Protein AF-A0A6G5QGN9-F1 (afdb_monomer_lite)

Structure (mmCIF, N/CA/C/O backbone):
data_AF-A0A6G5QGN9-F1
#
_entry.id   AF-A0A6G5QGN9-F1
#
loop_
_atom_site.group_PDB
_atom_site.id
_atom_site.type_symbol
_atom_site.label_atom_id
_atom_site.label_alt_id
_atom_site.label_comp_id
_atom_site.label_asym_id
_atom_site.label_entity_id
_atom_site.label_seq_id
_atom_site.pdbx_PDB_ins_code
_atom_site.Cartn_x
_atom_site.Cartn_y
_atom_site.Cartn_z
_atom_site.occupancy
_atom_site.B_iso_or_equiv
_atom_site.auth_seq_id
_atom_site.auth_comp_id
_atom_site.auth_asym_id
_atom_site.auth_atom_id
_atom_site.pdbx_PDB_model_num
ATOM 1 N N . MET A 1 1 ? 22.010 0.380 -32.180 1.00 57.34 1 MET A N 1
ATOM 2 C CA . MET A 1 1 ? 21.555 -0.183 -30.890 1.00 57.34 1 MET A CA 1
ATOM 3 C C . MET A 1 1 ? 20.382 -1.100 -31.187 1.00 57.34 1 MET A C 1
ATOM 5 O O . MET A 1 1 ? 19.721 -0.877 -32.187 1.00 57.34 1 MET A O 1
ATOM 9 N N . SER A 1 2 ? 20.198 -2.184 -30.432 1.00 85.06 2 SER A N 1
ATOM 10 C CA . SER A 1 2 ? 19.071 -3.098 -30.662 1.00 85.06 2 SER A CA 1
ATOM 11 C C . SER A 1 2 ? 17.778 -2.414 -30.222 1.00 85.06 2 SER A C 1
ATOM 13 O O . SER A 1 2 ? 17.725 -1.910 -29.105 1.00 85.06 2 SER A O 1
ATOM 15 N N . GLU A 1 3 ? 16.754 -2.428 -31.068 1.00 90.25 3 GLU A N 1
ATOM 16 C CA . GLU A 1 3 ? 15.405 -1.883 -30.826 1.00 90.25 3 GLU A CA 1
ATOM 17 C C . GLU A 1 3 ? 14.816 -2.360 -29.476 1.00 90.25 3 GLU A C 1
ATOM 19 O O . GLU A 1 3 ? 14.150 -1.621 -28.754 1.00 90.25 3 GLU A O 1
ATOM 24 N N . ILE A 1 4 ? 15.173 -3.579 -29.048 1.00 94.62 4 ILE A N 1
ATOM 25 C CA . ILE A 1 4 ? 14.807 -4.153 -27.741 1.00 94.62 4 ILE A CA 1
ATOM 26 C C . ILE A 1 4 ? 15.410 -3.364 -26.567 1.00 94.62 4 ILE A C 1
ATOM 28 O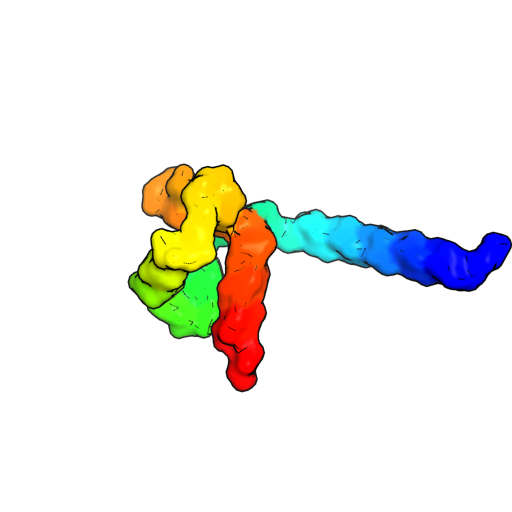 O . ILE A 1 4 ? 14.789 -3.235 -25.510 1.00 94.62 4 ILE A O 1
ATOM 32 N N . LEU A 1 5 ? 16.638 -2.864 -26.718 1.00 94.06 5 LEU A N 1
ATOM 33 C CA . LEU A 1 5 ? 17.315 -2.088 -25.680 1.00 94.06 5 LEU A CA 1
ATOM 34 C C . LEU A 1 5 ? 16.671 -0.707 -25.516 1.00 94.06 5 LEU A C 1
ATOM 36 O O . LEU A 1 5 ? 16.531 -0.243 -24.387 1.00 94.06 5 LEU A O 1
ATOM 40 N N . GLU A 1 6 ? 16.254 -0.089 -26.621 1.00 94.56 6 GLU A N 1
ATOM 41 C CA . GLU A 1 6 ? 15.545 1.195 -26.618 1.00 94.56 6 GLU A CA 1
ATOM 42 C C . GLU A 1 6 ? 14.186 1.057 -25.923 1.00 94.56 6 GLU A C 1
ATOM 44 O O . GLU A 1 6 ? 13.946 1.740 -24.928 1.00 94.56 6 GLU A O 1
ATOM 49 N N . LEU A 1 7 ? 13.381 0.056 -26.302 1.00 96.31 7 LEU A N 1
ATOM 50 C CA . LEU A 1 7 ? 12.109 -0.245 -25.630 1.00 96.31 7 LEU A CA 1
ATOM 51 C C . LEU A 1 7 ? 12.276 -0.515 -24.128 1.00 96.31 7 LEU A C 1
ATOM 53 O O . LEU A 1 7 ? 11.471 -0.074 -23.306 1.00 96.31 7 LEU A O 1
ATOM 57 N N . LYS A 1 8 ? 13.333 -1.234 -23.729 1.00 95.75 8 LYS A N 1
ATOM 58 C CA . LYS A 1 8 ? 13.621 -1.471 -22.308 1.00 95.75 8 LYS A CA 1
ATOM 59 C C . LYS A 1 8 ? 13.883 -0.159 -21.564 1.00 95.75 8 LYS A C 1
ATOM 61 O O . LYS A 1 8 ? 13.419 -0.017 -20.431 1.00 95.75 8 LYS A O 1
ATOM 66 N N . ASN A 1 9 ? 14.633 0.761 -22.163 1.00 95.81 9 ASN A N 1
ATOM 67 C CA . ASN A 1 9 ? 14.959 2.041 -21.541 1.00 95.81 9 ASN A CA 1
ATOM 68 C C . ASN A 1 9 ? 13.712 2.919 -21.394 1.00 95.81 9 ASN A C 1
ATOM 70 O O . ASN A 1 9 ? 13.473 3.428 -20.300 1.00 95.81 9 ASN A O 1
ATOM 74 N N . GLU A 1 10 ? 12.868 2.993 -22.424 1.00 96.19 10 GLU A N 1
ATOM 75 C CA . GLU A 1 10 ? 11.591 3.716 -22.363 1.00 96.19 10 GLU A CA 1
ATOM 76 C C . GLU A 1 10 ? 10.673 3.161 -21.261 1.00 96.19 10 GLU A C 1
ATOM 78 O O . GLU A 1 10 ? 10.107 3.911 -20.466 1.00 96.19 10 GLU A O 1
ATOM 83 N N . ILE A 1 11 ? 10.578 1.832 -21.124 1.00 96.06 11 ILE A N 1
ATOM 84 C CA . ILE A 1 11 ? 9.797 1.198 -20.048 1.00 96.06 11 ILE A CA 1
ATOM 85 C C . ILE A 1 11 ? 10.350 1.555 -18.661 1.00 96.06 11 ILE A C 1
ATOM 87 O O . ILE A 1 11 ? 9.580 1.730 -17.709 1.00 96.06 11 ILE A O 1
ATOM 91 N N . LEU A 1 12 ? 11.673 1.624 -18.509 1.00 93.94 12 LEU A N 1
ATOM 92 C CA . LEU A 1 12 ? 12.296 2.001 -17.240 1.00 93.94 12 LEU A CA 1
ATOM 93 C C . LEU A 1 12 ? 12.018 3.465 -16.893 1.00 93.94 12 LEU A C 1
ATOM 95 O O . LEU A 1 12 ? 11.694 3.755 -15.740 1.00 93.94 12 LEU A O 1
ATOM 99 N N . GLU A 1 13 ? 12.078 4.357 -17.877 1.00 93.81 13 GLU A N 1
ATOM 100 C CA . GLU A 1 13 ? 11.750 5.770 -17.704 1.00 93.81 13 GLU A CA 1
ATOM 101 C C . GLU A 1 13 ? 10.276 5.959 -17.319 1.00 93.81 13 GLU A C 1
ATOM 103 O O . GLU A 1 13 ? 9.972 6.624 -16.326 1.00 93.81 13 GLU A O 1
ATOM 108 N N . LEU A 1 14 ? 9.357 5.268 -18.000 1.00 92.12 14 LEU A N 1
ATOM 109 C CA . LEU A 1 14 ? 7.935 5.273 -17.652 1.00 92.12 14 LEU A CA 1
ATOM 110 C C . LEU A 1 14 ? 7.686 4.773 -16.224 1.00 92.12 14 LEU A C 1
ATOM 112 O O . LEU A 1 14 ? 6.920 5.384 -15.478 1.00 92.12 14 LEU A O 1
ATOM 116 N N . LYS A 1 15 ? 8.352 3.690 -15.800 1.00 88.69 15 LYS A N 1
ATOM 117 C CA . LYS A 1 15 ? 8.258 3.199 -14.414 1.00 88.69 15 LYS A CA 1
ATOM 118 C C . LYS A 1 15 ? 8.757 4.229 -13.408 1.00 88.69 15 LYS A C 1
ATOM 120 O O . LYS A 1 15 ? 8.142 4.384 -12.353 1.00 88.69 15 LYS A O 1
ATOM 125 N N . PHE A 1 16 ? 9.849 4.921 -13.723 1.00 88.50 16 PHE A N 1
ATOM 126 C CA . PHE A 1 16 ? 10.398 5.959 -12.861 1.00 88.50 16 PHE A CA 1
ATOM 127 C C . PHE A 1 16 ? 9.420 7.129 -12.704 1.00 88.50 16 PHE A C 1
ATOM 129 O O . PHE A 1 16 ? 9.094 7.500 -11.574 1.00 88.50 16 PHE A O 1
ATOM 136 N N . ILE A 1 17 ? 8.869 7.637 -13.809 1.00 88.94 17 ILE A N 1
ATOM 137 C CA . ILE A 1 17 ? 7.869 8.714 -13.799 1.00 88.94 17 ILE A CA 1
ATOM 138 C C . ILE A 1 17 ? 6.624 8.287 -13.013 1.00 88.94 17 ILE A C 1
ATOM 140 O O . ILE A 1 17 ? 6.171 9.003 -12.125 1.00 88.94 17 ILE A O 1
ATOM 144 N N . LEU A 1 18 ? 6.094 7.088 -13.259 1.00 84.56 18 LEU A N 1
ATOM 145 C CA . LEU A 1 18 ? 4.934 6.586 -12.517 1.00 84.56 18 LEU A CA 1
ATOM 146 C C . LEU A 1 18 ? 5.215 6.472 -11.013 1.00 84.56 18 LEU A C 1
ATOM 148 O O . LEU A 1 18 ? 4.357 6.806 -10.197 1.00 84.56 18 LEU A O 1
ATOM 152 N N . SER A 1 19 ? 6.420 6.045 -10.629 1.00 78.75 19 SER A N 1
ATOM 153 C CA . SER A 1 19 ? 6.801 5.935 -9.217 1.00 78.75 19 SER A CA 1
ATOM 154 C C . SER A 1 19 ? 6.902 7.287 -8.503 1.00 78.75 19 SER A C 1
ATOM 156 O O . SER A 1 19 ? 6.669 7.342 -7.296 1.00 78.75 19 SER A O 1
ATOM 158 N N . SER A 1 20 ? 7.211 8.370 -9.229 1.00 81.44 20 SER A N 1
ATOM 159 C CA . SER A 1 20 ? 7.309 9.722 -8.667 1.00 81.44 20 SER A CA 1
ATOM 160 C C . SER A 1 20 ? 5.944 10.397 -8.507 1.00 81.44 20 SER A C 1
ATOM 162 O O . SER A 1 20 ? 5.762 11.197 -7.590 1.00 81.44 20 SER A O 1
ATOM 164 N N . LEU A 1 21 ? 4.977 10.042 -9.359 1.00 84.94 21 LEU A N 1
ATOM 165 C CA . LEU A 1 21 ? 3.598 10.532 -9.294 1.00 84.94 21 LEU A CA 1
ATOM 166 C C . LEU A 1 21 ? 2.783 9.864 -8.181 1.00 84.94 21 LEU A C 1
ATOM 168 O O . LEU A 1 21 ? 1.829 10.450 -7.669 1.00 84.94 21 LEU A O 1
ATOM 172 N N . LEU A 1 22 ? 3.136 8.633 -7.809 1.00 82.31 22 LEU A N 1
ATOM 173 C CA . LEU A 1 22 ? 2.440 7.900 -6.761 1.00 82.31 22 LEU A CA 1
ATOM 174 C C . LEU A 1 22 ? 2.965 8.284 -5.370 1.00 82.31 22 LEU A C 1
ATOM 176 O O . LEU A 1 22 ? 4.177 8.349 -5.147 1.00 82.31 22 LEU A O 1
ATOM 180 N N . PRO A 1 23 ? 2.077 8.458 -4.378 1.00 87.25 23 PRO A N 1
ATOM 181 C CA . PRO A 1 23 ? 2.511 8.733 -3.019 1.00 87.25 23 PRO A CA 1
ATOM 182 C C . PRO A 1 23 ? 3.334 7.556 -2.473 1.00 87.25 23 PRO A C 1
ATOM 184 O O . PRO A 1 23 ? 3.023 6.387 -2.720 1.00 87.25 23 PRO A O 1
ATOM 187 N N . LYS A 1 24 ? 4.397 7.860 -1.716 1.00 90.81 24 LYS A N 1
ATOM 188 C CA . LYS A 1 24 ? 5.277 6.842 -1.102 1.00 90.81 24 LYS A CA 1
ATOM 189 C C . LYS A 1 24 ? 4.558 6.000 -0.044 1.00 90.81 24 LYS A C 1
ATOM 191 O O . LYS A 1 24 ? 4.949 4.863 0.225 1.00 90.81 24 LYS A O 1
ATOM 196 N N . SER A 1 25 ? 3.523 6.564 0.565 1.00 94.25 25 SER A N 1
ATOM 197 C CA . SER A 1 25 ? 2.667 5.904 1.539 1.00 94.25 25 SER A CA 1
ATOM 198 C C . SER A 1 25 ? 1.247 6.446 1.458 1.00 94.25 25 SER A C 1
ATOM 200 O O . SER A 1 25 ? 1.019 7.543 0.956 1.00 94.25 25 SER A O 1
ATOM 202 N N . MET A 1 26 ? 0.292 5.667 1.953 1.00 95.44 26 MET A N 1
ATOM 203 C CA . MET A 1 26 ? -1.120 6.033 1.953 1.00 95.44 26 MET A CA 1
ATOM 204 C C . MET A 1 26 ? -1.769 5.613 3.270 1.00 95.44 26 MET A C 1
ATOM 206 O O . MET A 1 26 ? -1.476 4.551 3.815 1.00 95.44 26 MET A O 1
ATOM 210 N N . SER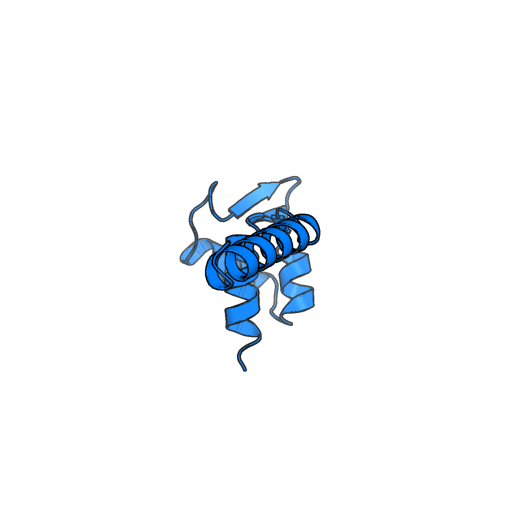 A 1 27 ? -2.652 6.444 3.802 1.00 97.12 27 SER A N 1
ATOM 211 C CA . SER A 1 27 ? -3.425 6.150 5.003 1.00 97.12 27 SER A CA 1
ATOM 212 C C . SER A 1 27 ? -4.582 5.188 4.721 1.00 97.12 27 SER A C 1
ATOM 214 O O . SER A 1 27 ? -5.160 5.173 3.634 1.00 97.12 27 SER A O 1
ATOM 216 N N . ILE A 1 28 ? -5.019 4.451 5.748 1.00 96.56 28 ILE A N 1
ATOM 217 C CA . ILE A 1 28 ? -6.263 3.656 5.689 1.00 96.56 28 ILE A CA 1
ATOM 218 C C . ILE A 1 28 ? -7.461 4.500 5.224 1.00 96.56 28 ILE A C 1
ATOM 220 O O . ILE A 1 28 ? -8.338 3.990 4.531 1.00 96.56 28 ILE A O 1
ATOM 224 N N . SER A 1 29 ? -7.526 5.781 5.603 1.00 96.19 29 SER A N 1
ATOM 225 C CA . SER A 1 29 ? -8.604 6.684 5.186 1.00 96.19 29 SER A CA 1
ATOM 226 C C . SER A 1 29 ? -8.626 6.942 3.681 1.00 96.19 29 SER A C 1
ATOM 228 O O . SER A 1 29 ? -9.707 6.958 3.101 1.00 96.19 29 SER A O 1
ATOM 230 N N . GLU A 1 30 ? -7.465 7.112 3.053 1.00 95.69 30 GLU A N 1
ATOM 231 C CA . GLU A 1 30 ? -7.358 7.324 1.605 1.00 95.69 30 GLU A CA 1
ATOM 232 C C . GLU A 1 30 ? -7.678 6.033 0.842 1.00 95.69 30 GLU A C 1
ATOM 234 O O . GLU A 1 30 ? -8.476 6.057 -0.092 1.00 95.69 30 GLU A O 1
ATOM 239 N N . ILE A 1 31 ? -7.172 4.883 1.307 1.00 95.44 31 ILE A N 1
ATOM 240 C CA . ILE A 1 31 ? -7.520 3.575 0.724 1.00 95.44 31 ILE A CA 1
ATOM 241 C C . ILE A 1 31 ? -9.026 3.306 0.855 1.00 95.44 31 ILE A C 1
ATOM 243 O O . ILE A 1 31 ? -9.652 2.778 -0.063 1.00 95.44 31 ILE A O 1
ATOM 247 N N . SER A 1 32 ? -9.632 3.679 1.984 1.00 96.81 32 SER A N 1
ATOM 248 C CA . SER A 1 32 ? -11.079 3.567 2.210 1.00 96.81 32 SER A CA 1
ATOM 249 C C . SER A 1 32 ? -11.871 4.382 1.189 1.00 96.81 32 SER A C 1
ATOM 251 O O . SER A 1 32 ? -12.819 3.856 0.610 1.00 96.81 32 SER A O 1
ATOM 253 N N . ALA A 1 33 ? -11.441 5.617 0.912 1.00 95.25 33 ALA A N 1
ATOM 254 C CA . ALA A 1 33 ? -12.063 6.468 -0.097 1.00 95.25 33 ALA A CA 1
ATOM 255 C C . ALA A 1 33 ? -11.935 5.886 -1.516 1.00 95.25 33 ALA A C 1
ATOM 257 O O . ALA A 1 33 ? -12.885 5.963 -2.286 1.00 95.25 33 ALA A O 1
ATOM 258 N N . GLN A 1 34 ? -10.800 5.261 -1.849 1.00 92.81 34 GLN A N 1
ATOM 259 C CA . GLN A 1 34 ? -10.573 4.675 -3.177 1.00 92.81 34 GLN A CA 1
ATOM 260 C C . GLN A 1 34 ? -11.285 3.335 -3.403 1.00 92.81 34 GLN A C 1
ATOM 262 O O . GLN A 1 34 ? -11.726 3.056 -4.510 1.00 92.81 34 GLN A O 1
ATOM 267 N N . THR A 1 35 ? -11.376 2.491 -2.374 1.00 94.38 35 THR A N 1
ATOM 268 C CA . THR A 1 35 ? -11.903 1.114 -2.496 1.00 94.38 35 THR A CA 1
ATOM 269 C C . THR A 1 35 ? -13.371 0.976 -2.088 1.00 94.38 35 THR A C 1
ATOM 271 O O . THR A 1 35 ? -13.957 -0.100 -2.222 1.00 94.38 35 THR A O 1
ATOM 274 N N . GLY A 1 36 ? -13.959 2.017 -1.487 1.00 95.12 36 GLY A N 1
ATOM 275 C CA . GLY A 1 36 ? -15.302 1.975 -0.898 1.00 95.12 36 GLY A CA 1
ATOM 276 C C . GLY A 1 36 ? -15.427 1.047 0.319 1.00 95.12 36 GLY A C 1
ATOM 277 O O . GLY A 1 36 ? -16.532 0.781 0.792 1.00 95.12 36 GLY A O 1
ATOM 278 N N . LYS A 1 37 ? -14.315 0.508 0.838 1.00 96.50 37 LYS A N 1
ATOM 279 C CA . LYS A 1 37 ? -14.311 -0.364 2.021 1.00 96.50 37 LYS A CA 1
ATOM 280 C C . LYS A 1 37 ? -14.251 0.445 3.301 1.00 96.50 37 LYS A C 1
ATOM 282 O O . LYS A 1 37 ? -13.576 1.471 3.373 1.00 96.50 37 LYS A O 1
ATOM 287 N N . SER A 1 38 ? -14.917 -0.049 4.345 1.00 97.19 38 SER A N 1
ATOM 288 C CA . SER A 1 38 ? -14.865 0.593 5.656 1.00 97.19 38 SER A CA 1
ATOM 289 C C . SER A 1 38 ? -13.441 0.558 6.217 1.00 97.19 38 SER A C 1
ATOM 291 O O . SER A 1 38 ? -12.674 -0.390 6.005 1.00 97.19 38 SER A O 1
ATOM 293 N N . ARG A 1 39 ? -13.088 1.584 6.996 1.00 96.62 39 ARG A N 1
ATOM 294 C CA . ARG A 1 39 ? -11.785 1.648 7.673 1.00 96.62 39 ARG A CA 1
ATOM 295 C C . ARG A 1 39 ? -11.567 0.460 8.607 1.00 96.62 39 ARG A C 1
ATOM 297 O O . ARG A 1 39 ? -10.431 0.019 8.749 1.00 96.62 39 ARG A O 1
ATOM 304 N N . GLN A 1 40 ? -12.629 -0.073 9.220 1.00 96.94 40 GLN A N 1
ATOM 305 C CA . GLN A 1 40 ? -12.540 -1.245 10.098 1.00 96.94 40 GLN A CA 1
ATOM 306 C C . GLN A 1 40 ? -12.138 -2.494 9.308 1.00 96.94 40 GLN A C 1
ATOM 308 O O . GLN A 1 40 ? -11.199 -3.177 9.709 1.00 96.94 40 GLN A O 1
ATOM 313 N N . THR A 1 41 ? -12.772 -2.750 8.157 1.00 96.75 41 THR A N 1
ATOM 314 C CA . THR A 1 41 ? -12.423 -3.877 7.278 1.00 96.75 41 THR A CA 1
ATOM 315 C C . THR A 1 41 ? -10.977 -3.782 6.805 1.00 96.75 41 THR A C 1
ATOM 317 O O . THR A 1 41 ? -10.234 -4.758 6.888 1.00 96.75 41 THR A O 1
ATOM 320 N N . LEU A 1 42 ? -10.550 -2.598 6.358 1.00 97.25 42 LEU A N 1
ATOM 321 C CA . LEU A 1 42 ? -9.172 -2.383 5.919 1.00 97.25 42 LEU A CA 1
ATOM 322 C C . LEU A 1 42 ? -8.177 -2.549 7.072 1.00 97.25 42 LEU A C 1
ATOM 324 O O . LEU A 1 42 ? -7.162 -3.216 6.910 1.00 97.25 42 LEU A O 1
ATOM 328 N N . THR A 1 43 ? -8.486 -2.014 8.253 1.00 96.81 43 THR A N 1
ATOM 329 C CA . THR A 1 43 ? -7.629 -2.153 9.440 1.00 96.81 43 THR A CA 1
ATOM 330 C C . THR A 1 43 ? -7.482 -3.613 9.858 1.00 96.81 43 THR A C 1
ATOM 332 O O . THR A 1 43 ? -6.370 -4.052 10.147 1.00 96.81 43 THR A O 1
ATOM 335 N N . ALA A 1 44 ? -8.581 -4.372 9.874 1.00 97.06 44 ALA A N 1
ATOM 336 C CA . ALA A 1 44 ? -8.557 -5.795 10.192 1.00 97.06 44 ALA A CA 1
ATOM 337 C C . ALA A 1 44 ? -7.703 -6.569 9.180 1.00 97.06 44 ALA A C 1
ATOM 339 O O . ALA A 1 44 ? -6.845 -7.356 9.580 1.00 97.06 44 ALA A O 1
ATOM 340 N N . PHE A 1 45 ? -7.873 -6.292 7.882 1.00 96.50 45 PHE A N 1
ATOM 341 C CA . PHE A 1 45 ? -7.072 -6.902 6.822 1.00 96.50 45 PHE A CA 1
ATOM 342 C C . PHE A 1 45 ? -5.577 -6.605 6.993 1.00 96.50 45 PHE A C 1
ATOM 344 O O . PHE A 1 45 ? -4.771 -7.530 7.014 1.00 96.50 45 PHE A O 1
ATOM 351 N N . VAL A 1 46 ? -5.208 -5.332 7.169 1.00 96.75 46 VAL A N 1
ATOM 352 C CA . VAL A 1 46 ? -3.810 -4.912 7.348 1.00 96.75 46 VAL A CA 1
ATOM 353 C C . VAL A 1 46 ? -3.171 -5.620 8.537 1.00 96.75 46 VAL A C 1
ATOM 355 O O . VAL A 1 46 ? -2.120 -6.230 8.385 1.00 96.75 46 VAL A O 1
ATOM 358 N N . LYS A 1 47 ? -3.829 -5.610 9.701 1.00 95.94 47 LYS A N 1
ATOM 359 C CA . LYS A 1 47 ? -3.280 -6.213 10.924 1.00 95.94 47 LYS A CA 1
ATOM 360 C C . LYS A 1 47 ? -3.111 -7.733 10.850 1.00 95.94 47 LYS A C 1
ATOM 362 O O . LYS A 1 47 ? -2.301 -8.270 11.592 1.00 95.94 47 LYS A O 1
ATOM 367 N N . SER A 1 48 ? -3.889 -8.414 10.010 1.00 96.38 48 SER A N 1
ATOM 368 C CA . SER A 1 48 ? -3.868 -9.879 9.889 1.00 96.38 48 SER A CA 1
ATOM 369 C C . SER A 1 48 ? -3.011 -10.396 8.734 1.00 96.38 48 SER A C 1
ATOM 371 O O . SER A 1 48 ? -2.627 -11.559 8.759 1.00 96.38 48 SER A O 1
ATOM 373 N N . ASN A 1 49 ? -2.722 -9.567 7.725 1.00 96.38 49 ASN A N 1
ATOM 374 C CA . ASN A 1 49 ? -2.099 -10.025 6.477 1.00 96.38 49 ASN A CA 1
ATOM 375 C C . ASN A 1 49 ? -0.782 -9.327 6.128 1.00 96.38 49 ASN A C 1
ATOM 377 O O . ASN A 1 49 ? -0.122 -9.758 5.184 1.00 96.38 49 ASN A O 1
ATOM 381 N N . LEU A 1 50 ? -0.430 -8.232 6.805 1.00 96.62 50 LEU A N 1
ATOM 382 C CA . LEU A 1 50 ? 0.724 -7.407 6.453 1.00 96.62 50 LEU A CA 1
ATOM 383 C C . LEU A 1 50 ? 1.722 -7.297 7.603 1.00 96.62 50 LEU A C 1
ATOM 385 O O . LEU A 1 50 ? 1.370 -7.459 8.771 1.00 96.62 50 LEU A O 1
ATOM 389 N N . GLU A 1 51 ? 2.973 -6.995 7.263 1.00 96.56 51 GLU A N 1
ATOM 390 C CA . GLU A 1 51 ? 4.074 -6.922 8.218 1.00 96.56 51 GLU A CA 1
ATOM 391 C C . GLU A 1 51 ? 4.197 -5.509 8.836 1.00 96.56 51 GLU A C 1
ATOM 393 O O . GLU A 1 51 ? 4.378 -4.521 8.108 1.00 96.56 51 GLU A O 1
ATOM 398 N N . PRO A 1 52 ? 4.120 -5.360 10.174 1.00 96.31 52 PRO A N 1
ATOM 399 C CA . PRO A 1 52 ? 4.329 -4.072 10.835 1.00 96.31 52 PRO A CA 1
ATOM 400 C C . PRO A 1 52 ? 5.731 -3.507 10.567 1.00 96.31 52 PRO A C 1
ATOM 402 O O . PRO A 1 52 ? 6.694 -4.252 10.432 1.00 96.31 52 PRO A O 1
ATOM 405 N N . LYS A 1 53 ? 5.866 -2.177 10.539 1.00 94.75 53 LYS A N 1
ATOM 406 C CA . LYS A 1 53 ? 7.102 -1.414 10.244 1.00 94.75 53 LYS A CA 1
ATOM 407 C C . LYS A 1 53 ? 7.678 -1.592 8.831 1.00 94.75 53 LYS A C 1
ATOM 409 O O . LYS A 1 53 ? 8.601 -0.864 8.482 1.00 94.75 53 LYS A O 1
ATOM 414 N N . LYS A 1 54 ? 7.124 -2.493 8.019 1.00 94.56 54 LYS A N 1
ATOM 415 C CA . LYS A 1 54 ? 7.516 -2.714 6.621 1.00 94.56 54 LYS A CA 1
ATOM 416 C C . LYS A 1 54 ? 6.384 -2.367 5.663 1.00 94.56 54 LYS A C 1
ATOM 418 O O . LYS A 1 54 ? 6.525 -1.481 4.825 1.00 94.56 54 LYS A O 1
ATOM 423 N N . ASP A 1 55 ? 5.246 -3.028 5.827 1.00 96.69 55 ASP A N 1
ATOM 424 C CA . ASP A 1 55 ? 4.072 -2.825 4.982 1.00 96.69 55 ASP A CA 1
ATOM 425 C C . ASP A 1 55 ? 3.148 -1.751 5.550 1.00 96.69 55 ASP A C 1
ATOM 427 O O . ASP A 1 55 ? 2.471 -1.050 4.798 1.00 96.69 55 ASP A O 1
ATOM 431 N N . PHE A 1 56 ? 3.121 -1.608 6.878 1.00 97.81 56 PHE A N 1
ATOM 432 C CA . PHE A 1 56 ? 2.341 -0.576 7.5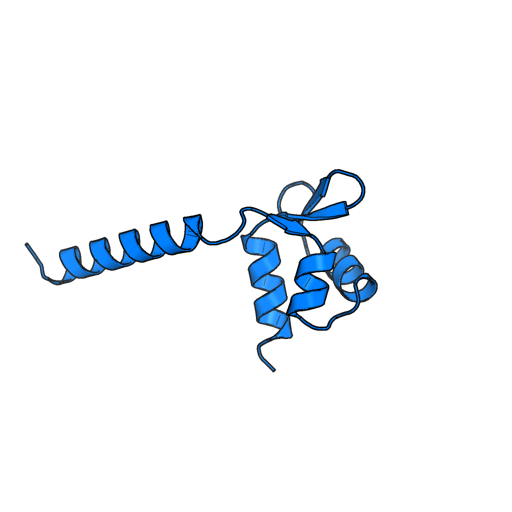50 1.00 97.81 56 PHE A CA 1
ATOM 433 C C . PHE A 1 56 ? 2.990 -0.092 8.849 1.00 97.81 56 PHE A C 1
ATOM 435 O O . PHE A 1 56 ? 3.692 -0.833 9.534 1.00 97.81 56 PHE A O 1
ATOM 442 N N . TRP A 1 57 ? 2.730 1.157 9.222 1.00 97.75 57 TRP A N 1
ATOM 443 C CA . TRP A 1 57 ? 3.197 1.765 10.470 1.00 97.75 57 TRP A CA 1
ATOM 444 C C . TRP A 1 57 ? 2.178 2.776 10.994 1.00 97.75 57 TRP A C 1
ATOM 446 O O . TRP A 1 57 ? 1.234 3.153 10.300 1.00 97.75 57 TRP A O 1
ATOM 456 N N . GLN A 1 58 ? 2.351 3.208 12.243 1.00 96.50 58 GLN A N 1
ATOM 457 C CA . GLN A 1 58 ? 1.593 4.335 12.777 1.00 96.50 58 GLN A CA 1
ATOM 458 C C . GLN A 1 58 ? 2.366 5.634 12.564 1.00 96.50 58 GLN A C 1
ATOM 460 O O . GLN A 1 58 ? 3.554 5.710 12.868 1.00 96.50 58 GLN A O 1
ATOM 465 N N . GLN A 1 59 ? 1.684 6.661 12.068 1.00 96.25 59 GLN A N 1
ATOM 466 C CA . GLN A 1 59 ? 2.218 8.010 11.914 1.00 96.25 59 GLN A CA 1
ATOM 467 C C . GLN A 1 59 ? 1.108 9.006 12.244 1.00 96.25 59 GLN A C 1
ATOM 469 O O . GLN A 1 59 ? 0.030 8.951 11.653 1.00 96.25 59 GLN A O 1
ATOM 474 N N . ASN A 1 60 ? 1.347 9.898 13.210 1.00 94.12 60 ASN A N 1
ATOM 475 C CA . ASN A 1 60 ? 0.377 10.911 13.652 1.00 94.12 60 ASN A CA 1
ATOM 476 C C . ASN A 1 60 ? -1.006 10.320 14.009 1.00 94.12 60 ASN A C 1
ATOM 478 O O . ASN A 1 60 ? -2.041 10.834 13.589 1.00 94.12 60 ASN A O 1
ATOM 482 N N . GLY A 1 61 ? -1.025 9.181 14.714 1.00 92.25 61 GLY A N 1
ATOM 483 C CA . GLY A 1 61 ? -2.256 8.478 15.104 1.00 92.25 61 GLY A CA 1
ATOM 484 C C . GLY A 1 61 ? -3.000 7.771 13.961 1.00 92.25 61 GLY A C 1
ATOM 485 O O . GLY A 1 61 ? -4.060 7.192 14.186 1.00 92.25 61 GLY A O 1
ATOM 486 N N . LYS A 1 62 ? -2.461 7.787 12.735 1.00 94.94 62 LYS A N 1
ATOM 487 C CA . LYS A 1 62 ? -3.030 7.109 11.564 1.00 94.94 62 LYS A CA 1
ATOM 488 C C . LYS A 1 62 ? -2.216 5.870 11.215 1.00 94.94 62 LYS A C 1
ATOM 490 O O . LYS A 1 62 ? -0.995 5.864 11.347 1.00 94.94 62 LYS A O 1
ATOM 495 N N . ILE A 1 63 ? -2.894 4.833 10.725 1.00 96.44 63 ILE A N 1
ATOM 496 C CA . ILE A 1 63 ? -2.230 3.696 10.082 1.00 96.44 63 ILE A CA 1
ATOM 497 C C . ILE A 1 63 ? -1.886 4.112 8.654 1.00 96.44 63 ILE A C 1
ATOM 499 O O . ILE A 1 63 ? -2.784 4.375 7.846 1.00 96.44 63 ILE A O 1
ATOM 503 N N . MET A 1 64 ? -0.590 4.160 8.379 1.00 97.94 64 MET A N 1
ATOM 504 C CA . MET A 1 64 ? -0.005 4.378 7.065 1.00 97.94 64 MET A CA 1
ATOM 505 C C . MET A 1 64 ? 0.428 3.042 6.484 1.00 97.94 64 MET A C 1
ATOM 507 O O . MET A 1 64 ? 0.888 2.167 7.216 1.00 97.94 64 MET A O 1
ATOM 511 N N . LEU A 1 65 ? 0.296 2.899 5.175 1.00 97.56 65 LEU A N 1
ATOM 512 C CA . LEU A 1 65 ? 0.766 1.757 4.413 1.00 97.56 65 LEU A CA 1
ATOM 513 C C . LEU A 1 65 ? 1.848 2.196 3.440 1.00 97.56 65 LEU A C 1
ATOM 515 O O . LEU A 1 65 ? 1.777 3.299 2.894 1.00 97.56 65 LEU A O 1
ATOM 519 N N . SER A 1 66 ? 2.807 1.314 3.174 1.00 96.50 66 SER A N 1
ATOM 520 C CA . SER A 1 66 ? 3.735 1.491 2.061 1.00 96.50 66 SER A CA 1
ATOM 521 C C . SER A 1 66 ? 2.970 1.548 0.737 1.00 96.50 66 SER A C 1
ATOM 523 O O . SER A 1 66 ? 1.879 0.986 0.601 1.00 96.50 66 SER A O 1
ATOM 525 N N . GLN A 1 67 ? 3.547 2.213 -0.264 1.00 93.44 67 GLN A N 1
ATOM 526 C CA . GLN A 1 67 ? 2.979 2.276 -1.613 1.00 93.44 67 GLN A CA 1
ATOM 527 C C . GLN A 1 67 ? 2.622 0.880 -2.156 1.00 93.44 67 GLN A C 1
ATOM 529 O O . GLN A 1 67 ? 1.529 0.675 -2.679 1.00 93.44 67 GLN A O 1
ATOM 534 N N . THR A 1 68 ? 3.508 -0.103 -1.980 1.00 93.38 68 THR A N 1
ATOM 535 C CA . THR A 1 68 ? 3.297 -1.483 -2.445 1.00 93.38 68 THR A CA 1
ATOM 536 C C . THR A 1 68 ? 2.134 -2.167 -1.728 1.00 93.38 68 THR A C 1
ATOM 538 O O . THR A 1 68 ? 1.296 -2.795 -2.379 1.00 93.38 68 THR A O 1
ATOM 541 N N . ALA A 1 69 ? 2.035 -2.015 -0.406 1.00 95.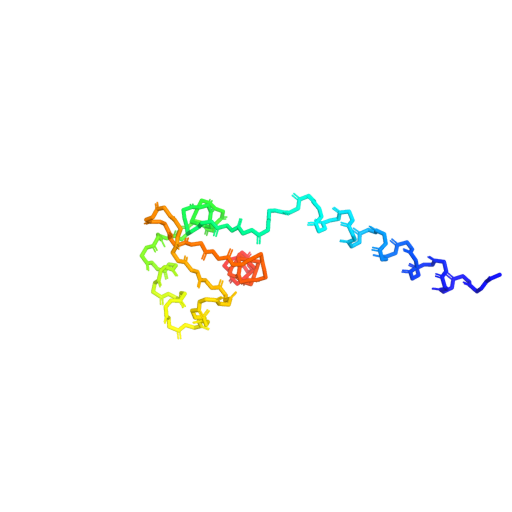94 69 ALA A N 1
ATOM 542 C CA . ALA A 1 69 ? 0.931 -2.557 0.376 1.00 95.94 69 ALA A CA 1
ATOM 543 C C . ALA A 1 69 ? -0.407 -1.896 0.012 1.00 95.94 69 ALA A C 1
ATOM 545 O O . ALA A 1 69 ? -1.410 -2.592 -0.164 1.00 95.94 69 ALA A O 1
ATOM 546 N N . ALA A 1 70 ? -0.419 -0.572 -0.164 1.00 95.38 70 ALA A N 1
ATOM 547 C CA . ALA A 1 70 ? -1.602 0.170 -0.587 1.00 95.38 70 ALA A CA 1
ATOM 548 C C . ALA A 1 70 ? -2.097 -0.304 -1.962 1.00 95.38 70 ALA A C 1
ATOM 550 O O . ALA A 1 70 ? -3.262 -0.677 -2.097 1.00 95.38 70 ALA A O 1
ATOM 551 N N . LEU A 1 71 ? -1.205 -0.390 -2.956 1.00 92.75 71 LEU A N 1
ATOM 552 C CA . LEU A 1 71 ? -1.538 -0.869 -4.302 1.00 92.75 71 LEU A CA 1
ATOM 553 C C . LEU A 1 71 ? -2.081 -2.303 -4.292 1.00 92.75 71 LEU A C 1
ATOM 555 O O . LEU A 1 71 ? -3.065 -2.588 -4.973 1.00 92.75 71 LEU A O 1
ATOM 559 N N . LYS A 1 72 ? -1.495 -3.198 -3.484 1.00 93.25 72 LYS A N 1
ATOM 560 C CA . LYS A 1 72 ? -1.981 -4.579 -3.324 1.00 93.25 72 LYS A CA 1
ATOM 561 C C . LYS A 1 72 ? -3.428 -4.616 -2.827 1.00 93.25 72 LYS A C 1
ATOM 563 O O . LYS A 1 72 ? -4.228 -5.413 -3.317 1.00 93.25 72 LYS A O 1
ATOM 568 N N . ILE A 1 73 ? -3.768 -3.761 -1.865 1.00 94.94 73 ILE A N 1
ATOM 569 C CA . ILE A 1 73 ? -5.122 -3.672 -1.308 1.00 94.94 73 ILE A CA 1
ATOM 570 C C . ILE A 1 73 ? -6.100 -3.077 -2.320 1.00 94.94 73 ILE A C 1
ATOM 572 O O . ILE A 1 73 ? -7.179 -3.634 -2.511 1.00 94.94 73 ILE A O 1
ATOM 576 N N . ILE A 1 74 ? -5.727 -1.970 -2.966 1.00 93.44 74 ILE A N 1
ATOM 577 C CA . ILE A 1 74 ? -6.571 -1.293 -3.959 1.00 93.44 74 ILE A CA 1
ATOM 578 C C . ILE A 1 74 ? -6.909 -2.259 -5.090 1.00 93.44 74 ILE A C 1
ATOM 580 O O . ILE A 1 74 ? -8.080 -2.463 -5.395 1.00 93.44 74 ILE A O 1
ATOM 584 N N . ARG A 1 75 ? -5.892 -2.934 -5.636 1.00 92.75 75 ARG A N 1
ATOM 585 C CA . ARG A 1 75 ? -6.056 -3.952 -6.675 1.00 92.75 75 ARG A CA 1
ATOM 586 C C . ARG A 1 75 ? -7.026 -5.052 -6.240 1.00 92.75 75 ARG A C 1
ATOM 588 O O . ARG A 1 75 ? -8.011 -5.297 -6.924 1.00 92.75 75 ARG A O 1
ATOM 595 N N . ARG A 1 76 ? -6.807 -5.639 -5.058 1.00 93.12 76 ARG A N 1
ATOM 596 C CA . ARG A 1 76 ? -7.665 -6.701 -4.506 1.00 93.12 76 ARG A CA 1
ATOM 597 C C . ARG A 1 76 ? -9.145 -6.313 -4.444 1.00 93.12 76 ARG A C 1
ATOM 599 O O . ARG A 1 76 ? -9.997 -7.181 -4.600 1.00 93.12 76 ARG A O 1
ATOM 606 N N . TYR A 1 77 ? -9.458 -5.059 -4.121 1.00 91.94 77 TYR A N 1
ATOM 607 C CA . TYR A 1 77 ? -10.844 -4.624 -3.937 1.00 91.94 77 TYR A CA 1
ATOM 608 C C . TYR A 1 77 ? -11.482 -4.006 -5.185 1.00 91.94 77 TYR A C 1
ATOM 610 O O . TYR A 1 77 ? -12.712 -3.974 -5.238 1.00 91.94 77 TYR A O 1
ATOM 618 N N . ASN A 1 78 ? -10.678 -3.578 -6.162 1.00 87.75 78 ASN A N 1
ATOM 619 C CA . ASN A 1 78 ? -11.146 -3.000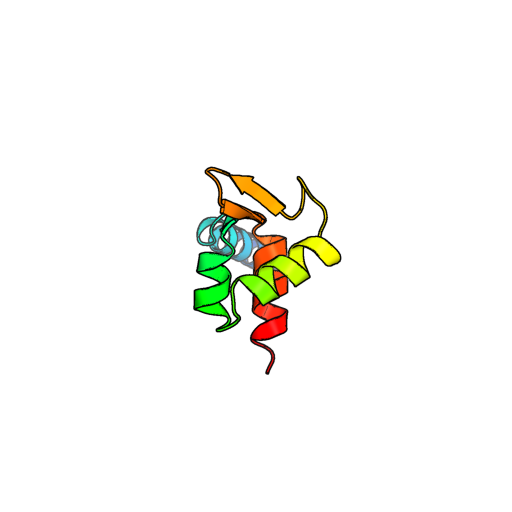 -7.422 1.00 87.75 78 ASN A CA 1
ATOM 620 C C . ASN A 1 78 ? -11.261 -4.023 -8.566 1.00 87.75 78 ASN A C 1
ATOM 622 O O . ASN A 1 78 ? -11.960 -3.739 -9.528 1.00 87.75 78 ASN A O 1
ATOM 626 N N . GLU A 1 79 ? -10.629 -5.199 -8.480 1.00 79.12 79 GLU A N 1
ATOM 627 C CA . GLU A 1 79 ? -10.780 -6.304 -9.453 1.00 79.12 79 GLU A CA 1
ATOM 628 C C . GLU A 1 79 ? -12.143 -7.032 -9.330 1.00 79.12 79 GLU A C 1
ATOM 630 O O . GLU A 1 79 ? -12.203 -8.260 -9.307 1.00 79.12 79 GLU A O 1
ATOM 635 N N . LYS A 1 80 ? -13.245 -6.285 -9.204 1.00 54.19 80 LYS A N 1
ATOM 636 C CA . LYS A 1 80 ? -14.613 -6.819 -9.168 1.00 54.19 80 LYS A CA 1
ATOM 637 C C . LYS A 1 80 ? -15.310 -6.741 -10.514 1.00 54.19 80 LYS A C 1
ATOM 639 O O . LYS A 1 80 ? -15.181 -5.687 -11.169 1.00 54.19 80 LYS A O 1
#

pLDDT: mean 92.74, std 7.32, range [54.19, 97.94]

Sequence (80 aa):
MSEILELKNEILELKFILSSLLPKSMSISEISAQTGKSRQTLTAFVKSNLEPKKDFWQQNGKIMLSQTAALKIIRRYNEK

Foldseek 3Di:
DDPVVVVVVVVVVVVVVVVVPQDQKDFLVVLCVLLVDDSVVVVVCCVVPHDEPAQWYDDPNTIMGGSVNSVVSSCVRVVD

Radius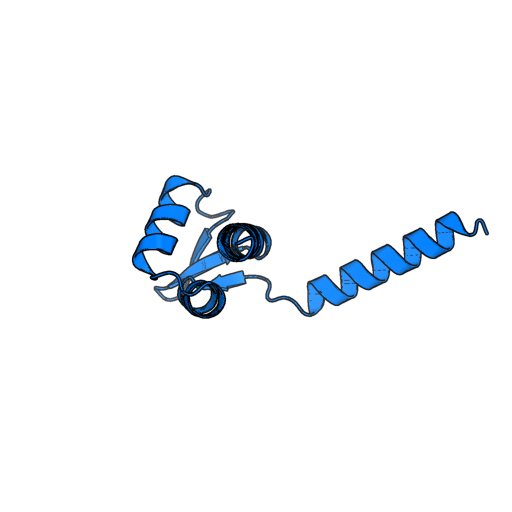 of gyration: 15.97 Å; chains: 1; bounding box: 37×21×46 Å

Secondary structure (DSSP, 8-state):
--HHHHHHHHHHHHHHHHHHHS-SEEEHHHHHHHH---HHHHHHHHHHHS-BTTTEEEETTEEEEEHHHHHHHHHHHH--

Organism: NCBI:txid1032067